Protein AF-A0A4Q7FF08-F1 (afdb_monomer)

Structure (mmCIF, N/CA/C/O backbone):
data_AF-A0A4Q7FF08-F1
#
_entry.id   AF-A0A4Q7FF08-F1
#
loop_
_atom_site.group_PDB
_atom_site.id
_atom_site.type_symbol
_atom_site.label_atom_id
_atom_site.label_alt_id
_atom_site.label_comp_id
_atom_site.label_asym_id
_atom_site.label_entity_id
_atom_site.label_seq_id
_atom_site.pdbx_PDB_ins_code
_atom_site.Cartn_x
_atom_site.Cartn_y
_atom_site.Cartn_z
_atom_site.occupancy
_atom_site.B_iso_or_equiv
_atom_site.auth_seq_id
_atom_site.auth_comp_id
_atom_site.auth_asym_id
_atom_site.auth_atom_id
_atom_site.pdbx_PDB_model_num
ATOM 1 N N . MET A 1 1 ? 23.946 10.613 5.759 1.00 37.00 1 MET A N 1
ATOM 2 C CA . MET A 1 1 ? 23.783 9.550 6.774 1.00 37.00 1 MET A CA 1
ATOM 3 C C . MET A 1 1 ? 22.297 9.417 7.063 1.00 37.00 1 MET A C 1
ATOM 5 O O . MET A 1 1 ? 21.723 10.368 7.575 1.00 37.00 1 MET A O 1
ATOM 9 N N . SER A 1 2 ? 21.658 8.318 6.650 1.00 49.22 2 SER A N 1
ATOM 10 C CA . SER A 1 2 ? 20.256 8.049 7.004 1.00 49.22 2 SER A CA 1
ATOM 11 C C . SER A 1 2 ? 20.219 7.526 8.441 1.00 49.22 2 SER A C 1
ATOM 13 O O . SER A 1 2 ? 20.839 6.504 8.721 1.00 49.22 2 SER A O 1
ATOM 15 N N . GLN A 1 3 ? 19.568 8.249 9.356 1.00 55.66 3 GLN A N 1
ATOM 16 C CA . GLN A 1 3 ? 19.388 7.837 10.759 1.00 55.66 3 GLN A CA 1
ATOM 17 C C . GLN A 1 3 ? 18.096 7.027 10.982 1.00 55.66 3 GLN A C 1
ATOM 19 O O . GLN A 1 3 ? 17.788 6.651 12.109 1.00 55.66 3 GLN A O 1
ATOM 24 N N . SER A 1 4 ? 17.327 6.746 9.930 1.00 64.25 4 SER A N 1
ATOM 25 C CA . SER A 1 4 ? 16.063 6.018 10.012 1.00 64.25 4 SER A CA 1
ATOM 26 C C . SER A 1 4 ? 16.243 4.572 9.554 1.00 64.25 4 SER A C 1
ATOM 28 O O . SER A 1 4 ? 16.562 4.300 8.397 1.00 64.25 4 SER A O 1
ATOM 30 N N . SER A 1 5 ? 16.022 3.627 10.470 1.00 70.75 5 SER A N 1
ATOM 31 C CA . SER A 1 5 ? 15.881 2.215 10.125 1.00 70.75 5 SER A CA 1
ATOM 32 C C . SER A 1 5 ? 14.504 1.958 9.512 1.00 70.75 5 SER A C 1
ATOM 34 O O . SER A 1 5 ? 13.476 2.454 9.989 1.00 70.75 5 SER A O 1
ATOM 36 N N . ILE A 1 6 ? 14.479 1.159 8.447 1.00 73.56 6 ILE A N 1
ATOM 37 C CA . ILE A 1 6 ? 13.235 0.616 7.908 1.00 73.56 6 ILE A CA 1
ATOM 38 C C . ILE A 1 6 ? 12.779 -0.479 8.873 1.00 73.56 6 ILE A C 1
ATOM 40 O O . ILE A 1 6 ? 13.465 -1.481 9.058 1.00 73.56 6 ILE A O 1
ATOM 44 N N . VAL A 1 7 ? 11.631 -0.264 9.510 1.00 83.75 7 VAL A N 1
ATOM 45 C CA . VAL A 1 7 ? 10.981 -1.242 10.387 1.00 83.75 7 VAL A CA 1
ATOM 46 C C . VAL A 1 7 ? 9.573 -1.420 9.842 1.00 83.75 7 VAL A C 1
ATOM 48 O O . VAL A 1 7 ? 8.709 -0.575 10.049 1.00 83.75 7 VAL A O 1
ATOM 51 N N . THR A 1 8 ? 9.387 -2.454 9.033 1.00 85.81 8 THR A N 1
ATOM 52 C CA . THR A 1 8 ? 8.141 -2.780 8.330 1.00 85.81 8 THR A CA 1
ATOM 53 C C . THR A 1 8 ? 8.245 -4.220 7.827 1.00 85.81 8 THR A C 1
ATOM 55 O O . THR A 1 8 ? 9.349 -4.761 7.731 1.00 85.81 8 THR A O 1
ATOM 58 N N . SER A 1 9 ? 7.120 -4.846 7.502 1.00 92.12 9 SER A N 1
ATOM 59 C CA . SER A 1 9 ? 7.100 -6.087 6.729 1.00 92.12 9 SER A CA 1
ATOM 60 C C . SER A 1 9 ? 6.838 -5.735 5.264 1.00 92.12 9 SER A C 1
ATOM 62 O O . SER A 1 9 ? 5.750 -5.247 4.968 1.00 92.12 9 SER A O 1
ATOM 64 N N . PRO A 1 10 ? 7.813 -5.908 4.350 1.00 96.00 10 PRO A N 1
ATOM 65 C CA . PRO A 1 10 ? 7.571 -5.678 2.933 1.00 96.00 10 PRO A CA 1
ATOM 66 C C . PRO A 1 10 ? 6.599 -6.726 2.381 1.00 96.00 10 PRO A C 1
ATOM 68 O O . PRO A 1 10 ? 6.568 -7.863 2.852 1.00 96.00 10 PRO A O 1
ATOM 71 N N . THR A 1 11 ? 5.869 -6.373 1.328 1.00 97.75 11 THR A N 1
ATOM 72 C CA . THR A 1 11 ? 5.057 -7.325 0.563 1.00 97.75 11 THR A CA 1
ATOM 73 C C . THR A 1 11 ? 5.568 -7.408 -0.869 1.00 97.75 11 THR A C 1
ATOM 75 O O . THR A 1 11 ? 5.857 -6.381 -1.488 1.00 97.75 11 THR A O 1
ATOM 78 N N . ALA A 1 12 ? 5.716 -8.630 -1.377 1.00 97.62 12 ALA A N 1
ATOM 79 C CA . ALA A 1 12 ? 6.097 -8.892 -2.756 1.00 97.62 12 ALA A CA 1
ATOM 80 C C . ALA A 1 12 ? 4.891 -9.423 -3.536 1.00 97.62 12 ALA A C 1
ATOM 82 O O . ALA A 1 12 ? 4.138 -10.251 -3.025 1.00 97.62 12 ALA A O 1
ATOM 83 N N . TYR A 1 13 ? 4.719 -8.954 -4.766 1.00 97.62 13 TYR A N 1
ATOM 84 C CA . TYR A 1 13 ? 3.639 -9.356 -5.667 1.00 97.62 13 TYR A CA 1
ATOM 85 C C . TYR A 1 13 ? 4.108 -9.271 -7.120 1.00 97.62 13 TYR A C 1
ATOM 87 O O . TYR A 1 13 ? 5.157 -8.695 -7.406 1.00 97.62 13 TYR A O 1
ATOM 95 N N . ARG A 1 14 ? 3.357 -9.872 -8.046 1.00 96.50 14 ARG A N 1
ATOM 96 C CA . ARG A 1 14 ? 3.686 -9.846 -9.476 1.00 96.50 14 ARG A CA 1
ATOM 97 C C . ARG A 1 14 ? 2.891 -8.779 -10.217 1.00 96.50 14 ARG A C 1
ATOM 99 O O . ARG A 1 14 ? 1.741 -8.512 -9.881 1.00 96.50 14 ARG A O 1
ATOM 106 N N . VAL A 1 15 ? 3.509 -8.213 -11.248 1.00 95.44 15 VAL A N 1
ATOM 107 C CA . VAL A 1 15 ? 2.851 -7.409 -12.284 1.00 95.44 15 VAL A CA 1
ATOM 108 C C . VAL A 1 15 ? 3.405 -7.894 -13.622 1.00 95.44 15 VAL A C 1
ATOM 110 O O . VAL A 1 15 ? 4.537 -7.571 -13.980 1.00 95.44 15 VAL A O 1
ATOM 113 N N . GLY A 1 16 ? 2.633 -8.715 -14.338 1.00 92.38 16 GLY A N 1
ATOM 114 C CA . GLY A 1 16 ? 3.167 -9.469 -15.476 1.00 92.38 16 GLY A CA 1
ATOM 115 C C . GLY A 1 16 ? 4.325 -10.375 -15.038 1.00 92.38 16 GLY A C 1
ATOM 116 O O . GLY A 1 16 ? 4.217 -11.069 -14.026 1.00 92.38 16 GLY A O 1
ATOM 117 N N . ASP A 1 17 ? 5.440 -10.324 -15.769 1.00 92.12 17 ASP A N 1
ATOM 118 C CA . ASP A 1 17 ? 6.647 -11.120 -15.487 1.00 92.12 17 ASP A CA 1
ATOM 119 C C . ASP A 1 17 ? 7.567 -10.502 -14.417 1.00 92.12 17 ASP A C 1
ATOM 121 O O . ASP A 1 17 ? 8.555 -11.112 -14.003 1.00 92.12 17 ASP A O 1
ATOM 125 N N . ASP A 1 18 ? 7.259 -9.288 -13.961 1.00 95.44 18 ASP A N 1
ATOM 126 C CA . ASP A 1 18 ? 8.085 -8.548 -13.016 1.00 95.44 18 ASP A CA 1
ATOM 127 C C . ASP A 1 18 ? 7.625 -8.763 -11.568 1.00 95.44 18 ASP A C 1
ATOM 129 O O . ASP A 1 18 ? 6.437 -8.938 -11.278 1.00 95.44 18 ASP A O 1
ATOM 133 N N . VAL A 1 19 ? 8.571 -8.678 -10.628 1.00 97.50 19 VAL A N 1
ATOM 134 C CA . VAL A 1 19 ? 8.283 -8.715 -9.188 1.00 97.50 19 VAL A CA 1
ATOM 135 C C . VAL A 1 19 ? 8.313 -7.304 -8.629 1.00 97.50 19 VAL A C 1
ATOM 137 O O . VAL A 1 19 ? 9.278 -6.565 -8.809 1.00 97.50 19 VAL A O 1
ATOM 140 N N . PHE A 1 20 ? 7.260 -6.932 -7.917 1.00 98.12 20 PHE A N 1
ATOM 141 C CA . PHE A 1 20 ? 7.139 -5.657 -7.234 1.00 98.12 20 PHE A CA 1
ATOM 142 C C . PHE A 1 20 ? 7.278 -5.885 -5.731 1.00 98.12 20 PHE A C 1
ATOM 144 O O . PHE A 1 20 ? 6.762 -6.865 -5.199 1.00 98.12 20 PHE A O 1
ATOM 151 N N . VAL A 1 21 ? 7.981 -4.988 -5.040 1.00 98.00 21 VAL A N 1
ATOM 152 C CA . VAL A 1 21 ? 8.200 -5.057 -3.589 1.00 98.00 21 VAL A CA 1
ATOM 153 C C . VAL A 1 21 ? 7.794 -3.733 -2.964 1.00 98.00 21 VAL A C 1
ATOM 155 O O . VAL A 1 21 ? 8.455 -2.720 -3.185 1.00 98.00 21 VAL A O 1
ATOM 158 N N . ALA A 1 22 ? 6.718 -3.745 -2.179 1.00 97.62 22 ALA A N 1
ATOM 159 C CA . ALA A 1 22 ? 6.215 -2.578 -1.468 1.00 97.62 22 ALA A CA 1
ATOM 160 C C . ALA A 1 22 ? 6.656 -2.579 -0.003 1.00 97.62 22 ALA A C 1
ATOM 162 O O . ALA A 1 22 ? 6.574 -3.600 0.680 1.00 97.62 22 ALA A O 1
ATOM 163 N N . PHE A 1 23 ? 7.096 -1.423 0.492 1.00 95.94 23 PHE A N 1
ATOM 164 C CA . PHE A 1 23 ? 7.493 -1.229 1.885 1.00 95.94 23 PHE A CA 1
ATOM 165 C C . PHE A 1 23 ? 7.333 0.225 2.330 1.00 95.94 23 PHE A C 1
ATOM 167 O O . PHE A 1 23 ? 7.451 1.168 1.547 1.00 95.94 23 PHE A O 1
ATOM 174 N N . GLN A 1 24 ? 7.086 0.405 3.625 1.00 94.69 24 GLN A N 1
ATOM 175 C CA . GLN A 1 24 ? 6.995 1.721 4.246 1.00 94.69 24 GLN A CA 1
ATOM 176 C C . GLN A 1 24 ? 8.397 2.312 4.436 1.00 94.69 24 GLN A C 1
ATOM 178 O O . GLN A 1 24 ? 9.117 1.940 5.363 1.00 94.69 24 GLN A O 1
ATOM 183 N N . ALA A 1 25 ? 8.784 3.227 3.554 1.00 91.38 25 ALA A N 1
ATOM 184 C CA . ALA A 1 25 ? 9.978 4.058 3.665 1.00 91.38 25 ALA A CA 1
ATOM 185 C C . ALA A 1 25 ? 9.900 5.200 2.652 1.00 91.38 25 ALA A C 1
ATOM 187 O O . ALA A 1 25 ? 9.239 5.048 1.624 1.00 91.38 25 ALA A O 1
ATOM 188 N N . SER A 1 26 ? 10.624 6.291 2.915 1.00 88.25 26 SER A N 1
ATOM 189 C CA . SER A 1 26 ? 10.779 7.387 1.961 1.00 88.25 26 SER A CA 1
ATOM 190 C C . SER A 1 26 ? 11.561 6.928 0.723 1.00 88.25 26 SER A C 1
ATOM 192 O O . SER A 1 26 ? 12.725 6.533 0.830 1.00 88.25 26 SER A O 1
ATOM 194 N N . GLY A 1 27 ? 10.916 6.964 -0.441 1.00 82.94 27 GLY A N 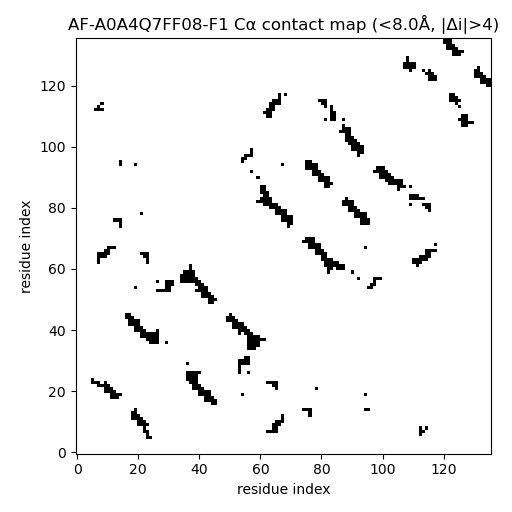1
ATOM 195 C CA . GLY A 1 27 ? 11.490 6.510 -1.710 1.00 82.94 27 GLY A CA 1
ATOM 196 C C . GLY A 1 27 ? 12.397 7.536 -2.382 1.00 82.94 27 GLY A C 1
ATOM 197 O O . GLY A 1 27 ? 12.256 8.742 -2.190 1.00 82.94 27 GLY A O 1
ATOM 198 N N . ALA A 1 28 ? 13.310 7.048 -3.223 1.00 82.62 28 ALA A N 1
ATOM 199 C CA . ALA A 1 28 ? 14.106 7.863 -4.139 1.00 82.62 28 ALA A CA 1
ATOM 200 C C . ALA A 1 28 ? 13.678 7.597 -5.589 1.00 82.62 28 ALA A C 1
ATOM 202 O O . ALA A 1 28 ? 13.191 6.511 -5.904 1.00 82.62 28 ALA A O 1
ATOM 203 N N . ASN A 1 29 ? 13.892 8.568 -6.481 1.00 87.88 29 ASN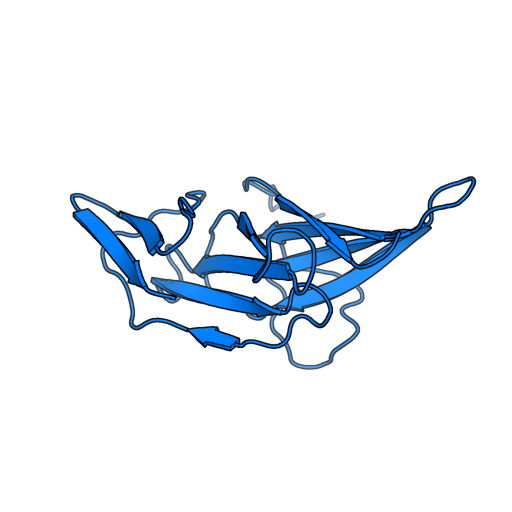 A N 1
ATOM 204 C CA . ASN A 1 29 ? 13.585 8.454 -7.916 1.00 87.88 29 ASN A CA 1
ATOM 205 C C . ASN A 1 29 ? 12.117 8.089 -8.209 1.00 87.88 29 ASN A C 1
ATOM 207 O O . ASN A 1 29 ? 11.834 7.334 -9.135 1.00 87.88 29 ASN A O 1
ATOM 211 N N . CYS A 1 30 ? 11.185 8.602 -7.402 1.00 88.31 30 CYS A N 1
ATOM 212 C CA . CYS A 1 30 ? 9.752 8.396 -7.590 1.00 88.31 30 CYS A CA 1
ATOM 213 C C . CYS A 1 30 ? 9.312 8.971 -8.953 1.00 88.31 30 CYS A C 1
ATOM 215 O O . CYS A 1 30 ? 9.427 10.183 -9.144 1.00 88.31 30 CYS A O 1
ATOM 217 N N . PRO A 1 31 ? 8.788 8.154 -9.889 1.00 85.44 31 PRO A N 1
ATOM 218 C CA . PRO A 1 31 ? 8.478 8.614 -11.248 1.00 85.44 31 PRO A CA 1
ATOM 219 C C . PRO A 1 31 ? 7.375 9.676 -11.324 1.00 85.44 31 PRO A C 1
ATOM 221 O O . PRO A 1 31 ? 7.292 10.422 -12.296 1.00 85.44 31 PRO A O 1
ATOM 224 N N . GLN A 1 32 ? 6.508 9.739 -10.311 1.00 77.50 32 GLN A N 1
ATOM 225 C CA . GLN A 1 32 ? 5.364 10.644 -10.266 1.00 77.50 32 GLN A CA 1
ATOM 226 C C . GLN A 1 32 ? 5.659 11.826 -9.327 1.00 77.50 32 GLN A C 1
ATOM 228 O O . GLN A 1 32 ? 5.761 11.622 -8.113 1.00 77.50 32 GLN A O 1
ATOM 233 N N . PRO A 1 33 ? 5.777 13.061 -9.848 1.00 66.06 33 PRO A N 1
ATOM 234 C CA . PRO A 1 33 ? 5.972 14.240 -9.012 1.00 66.06 33 PRO A CA 1
ATOM 235 C C . PRO A 1 33 ? 4.731 14.513 -8.146 1.00 66.06 33 PRO A C 1
ATOM 237 O O . PRO A 1 33 ? 3.596 14.357 -8.592 1.00 66.06 33 PRO A O 1
ATOM 240 N N . GLY A 1 34 ? 4.942 14.928 -6.894 1.00 63.62 34 GLY A N 1
ATOM 241 C CA . GLY A 1 34 ? 3.873 15.377 -5.990 1.00 63.62 34 GLY A CA 1
ATOM 242 C C . GLY A 1 34 ? 3.098 14.281 -5.245 1.00 63.62 34 GLY A C 1
ATOM 243 O O . GLY A 1 34 ? 2.256 14.610 -4.411 1.00 63.62 34 GLY A O 1
ATOM 244 N N . ARG A 1 35 ? 3.381 12.992 -5.477 1.00 64.00 35 ARG A N 1
ATOM 245 C CA . ARG A 1 35 ? 2.909 11.914 -4.592 1.00 64.00 35 ARG A CA 1
ATOM 246 C C . ARG A 1 35 ? 3.871 11.798 -3.412 1.00 64.00 35 ARG A C 1
ATOM 248 O O . ARG A 1 35 ? 5.081 11.819 -3.611 1.00 64.00 35 ARG A O 1
ATOM 255 N N . GLY A 1 36 ? 3.333 11.732 -2.191 1.00 64.88 36 GLY A N 1
ATOM 256 C CA . GLY A 1 36 ? 4.134 11.552 -0.977 1.00 64.88 36 GLY A CA 1
ATOM 257 C C . GLY A 1 36 ? 5.028 10.311 -1.062 1.00 64.88 36 GLY A C 1
ATOM 258 O O . GLY A 1 36 ? 4.841 9.453 -1.923 1.00 64.88 36 GLY A O 1
ATOM 259 N N . HIS A 1 37 ? 6.039 10.246 -0.200 1.00 75.25 37 HIS A N 1
ATOM 260 C CA . HIS A 1 37 ? 7.166 9.340 -0.425 1.00 75.25 37 HIS A CA 1
ATOM 261 C C . HIS A 1 37 ? 7.234 8.165 0.544 1.00 75.25 37 HIS A C 1
ATOM 263 O O . HIS A 1 37 ? 8.078 7.310 0.335 1.00 75.25 37 HIS A O 1
ATOM 269 N N . ASP A 1 38 ? 6.374 8.087 1.562 1.00 90.25 38 ASP A N 1
ATOM 270 C CA . ASP A 1 38 ? 6.570 7.166 2.694 1.00 90.25 38 ASP A CA 1
ATOM 271 C C . ASP A 1 38 ? 6.032 5.740 2.484 1.00 90.25 38 ASP A C 1
ATOM 273 O O . ASP A 1 38 ? 6.136 4.902 3.386 1.00 90.25 38 ASP A O 1
ATOM 277 N N . LEU A 1 39 ? 5.522 5.450 1.283 1.00 94.75 39 LEU A N 1
ATOM 278 C CA . LEU A 1 39 ? 5.357 4.109 0.724 1.00 94.75 39 LEU A CA 1
ATOM 279 C C . LEU A 1 39 ? 6.186 4.022 -0.561 1.00 94.75 39 LEU A C 1
ATOM 281 O O . LEU A 1 39 ? 5.920 4.746 -1.519 1.00 94.75 39 LEU A O 1
ATOM 285 N N . THR A 1 40 ? 7.161 3.120 -0.595 1.00 95.31 40 THR A N 1
ATOM 286 C CA . THR A 1 40 ? 8.012 2.884 -1.765 1.00 95.31 40 THR A CA 1
ATOM 287 C C . THR A 1 40 ? 7.695 1.535 -2.370 1.00 95.31 40 THR A C 1
ATOM 289 O O . THR A 1 40 ? 7.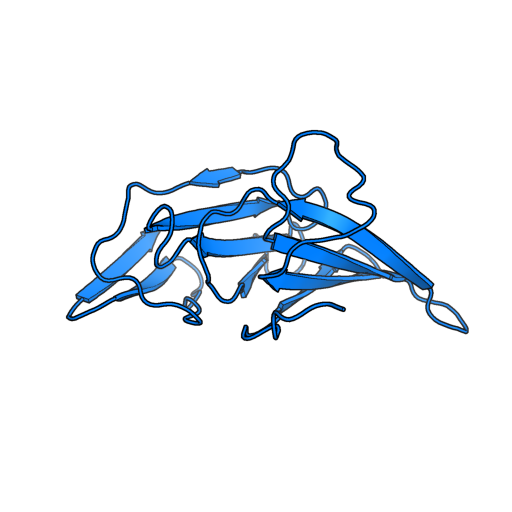561 0.549 -1.643 1.00 95.31 40 THR A O 1
ATOM 292 N N . VAL A 1 41 ? 7.635 1.484 -3.701 1.00 97.06 41 VAL A N 1
ATOM 293 C CA . VAL A 1 41 ? 7.545 0.229 -4.439 1.00 97.06 41 VAL A CA 1
ATOM 294 C C . VAL A 1 41 ? 8.674 0.124 -5.441 1.00 97.06 41 VAL A C 1
ATOM 296 O O . VAL A 1 41 ? 8.846 0.976 -6.313 1.00 97.06 41 VAL A O 1
ATOM 299 N N . LEU A 1 42 ? 9.448 -0.946 -5.310 1.00 96.81 42 LEU A N 1
ATOM 300 C CA . LEU A 1 42 ? 10.496 -1.303 -6.254 1.00 96.81 42 LEU A CA 1
ATOM 301 C C . LEU A 1 42 ? 9.953 -2.300 -7.266 1.00 96.81 42 LEU A C 1
ATOM 303 O O . LEU A 1 42 ? 9.220 -3.213 -6.898 1.00 96.81 42 LEU A O 1
ATOM 307 N N . LYS A 1 43 ? 10.367 -2.148 -8.519 1.00 97.44 43 LYS A N 1
ATOM 308 C CA . LYS A 1 43 ? 10.232 -3.146 -9.574 1.00 97.44 43 LYS A CA 1
ATOM 309 C C . LYS A 1 43 ? 11.559 -3.882 -9.711 1.00 97.44 43 LYS A C 1
ATOM 311 O O . LYS A 1 43 ? 12.605 -3.248 -9.842 1.00 97.44 43 LYS A O 1
ATOM 316 N N . ILE A 1 44 ? 11.491 -5.205 -9.725 1.00 97.94 44 ILE A N 1
ATOM 317 C CA . ILE A 1 44 ? 12.586 -6.121 -10.023 1.00 97.94 44 ILE A CA 1
ATOM 318 C C . ILE A 1 44 ? 12.220 -6.821 -11.330 1.00 97.94 44 ILE A C 1
ATOM 320 O O . ILE A 1 44 ? 11.326 -7.668 -11.358 1.00 97.94 44 ILE A O 1
ATOM 324 N N . ALA A 1 45 ? 12.890 -6.426 -12.410 1.00 96.75 45 ALA A N 1
ATOM 325 C CA . ALA A 1 45 ? 12.679 -6.999 -13.729 1.00 96.75 45 ALA A CA 1
ATOM 326 C C . ALA A 1 45 ? 13.578 -8.213 -13.959 1.00 96.75 45 ALA A C 1
ATOM 328 O O . ALA A 1 45 ? 14.752 -8.216 -13.564 1.00 96.75 45 ALA A O 1
ATOM 329 N N . ALA A 1 46 ? 13.032 -9.229 -14.627 1.00 90.94 46 ALA A N 1
ATOM 330 C CA . ALA A 1 46 ? 13.784 -10.415 -15.013 1.00 90.94 46 ALA A CA 1
ATOM 331 C C . ALA A 1 46 ? 14.952 -10.046 -15.949 1.00 90.94 46 ALA A C 1
ATOM 333 O O . ALA A 1 46 ? 14.831 -9.201 -16.835 1.00 90.94 46 ALA A O 1
ATOM 334 N N . GLY A 1 47 ? 16.105 -10.682 -15.745 1.00 91.38 47 GLY A N 1
ATOM 335 C CA . GLY A 1 47 ? 17.324 -10.411 -16.501 1.00 91.38 47 GLY A CA 1
ATOM 336 C C . GLY A 1 47 ? 18.542 -11.066 -15.858 1.00 91.38 47 GLY A C 1
ATOM 337 O O . GLY A 1 47 ? 18.460 -11.619 -14.761 1.00 91.38 47 GLY A O 1
ATOM 338 N N . SER A 1 48 ? 19.686 -10.997 -16.538 1.00 90.75 48 SER A N 1
ATOM 339 C CA . SER A 1 48 ? 20.972 -11.465 -16.012 1.00 90.75 48 SER A CA 1
ATOM 340 C C . SER A 1 48 ? 22.019 -10.348 -16.135 1.00 90.75 48 SER A C 1
ATOM 342 O O . SER A 1 48 ? 22.657 -10.250 -17.186 1.00 90.75 48 SER A O 1
ATOM 344 N N . PRO A 1 49 ? 22.212 -9.505 -15.095 1.00 91.62 49 PRO A N 1
ATOM 345 C CA . PRO A 1 49 ? 21.553 -9.545 -13.779 1.00 91.62 49 PRO A CA 1
ATOM 346 C C . PRO A 1 49 ? 20.121 -8.962 -13.790 1.00 91.62 49 PRO A C 1
ATOM 348 O O . PRO A 1 49 ? 19.777 -8.223 -14.715 1.00 91.62 49 PRO A O 1
ATOM 351 N N . PRO A 1 50 ? 19.288 -9.246 -12.765 1.00 94.12 50 PRO A N 1
ATOM 352 C CA . PRO A 1 50 ? 18.002 -8.574 -12.581 1.00 94.12 50 PRO A CA 1
ATOM 353 C C . PRO A 1 50 ? 18.171 -7.056 -12.468 1.00 94.12 50 PRO A C 1
ATOM 355 O O . PRO A 1 50 ? 19.070 -6.573 -11.775 1.00 94.12 50 PRO A O 1
ATOM 358 N N . ALA A 1 51 ? 17.292 -6.302 -13.125 1.00 96.38 51 ALA A N 1
ATOM 359 C CA . ALA A 1 51 ? 17.292 -4.843 -13.055 1.00 96.38 51 ALA A CA 1
ATOM 360 C C . ALA A 1 51 ? 16.326 -4.361 -11.967 1.00 96.38 51 ALA A C 1
ATOM 362 O O . ALA A 1 51 ? 15.210 -4.866 -11.858 1.00 96.38 51 ALA A O 1
ATOM 363 N N . MET A 1 52 ? 16.735 -3.361 -11.183 1.00 95.31 52 MET A N 1
ATOM 364 C CA . MET A 1 52 ? 15.891 -2.748 -10.156 1.00 95.31 52 MET A CA 1
ATOM 365 C C . MET A 1 52 ? 15.644 -1.275 -10.454 1.00 95.31 52 MET A C 1
ATOM 367 O O . MET A 1 52 ? 16.571 -0.539 -10.792 1.00 95.31 52 MET A O 1
ATOM 371 N N . ALA A 1 53 ? 14.404 -0.837 -10.269 1.00 95.44 53 ALA A N 1
ATOM 372 C CA . ALA A 1 53 ? 14.017 0.565 -10.349 1.00 95.44 53 ALA A CA 1
ATOM 373 C C . ALA A 1 53 ? 12.893 0.869 -9.352 1.00 95.44 53 ALA A C 1
ATOM 375 O O . ALA A 1 53 ? 12.153 -0.026 -8.947 1.00 95.44 53 ALA A O 1
ATOM 376 N N . THR A 1 54 ? 12.728 2.137 -8.978 1.00 95.38 54 THR A N 1
ATOM 377 C CA . THR A 1 54 ? 11.524 2.580 -8.265 1.00 95.38 54 THR A CA 1
ATOM 378 C C . THR A 1 54 ? 10.352 2.553 -9.240 1.00 95.38 54 THR A C 1
ATOM 380 O O . THR A 1 54 ? 10.351 3.288 -10.225 1.00 95.38 54 THR A O 1
ATOM 383 N N . ALA A 1 55 ? 9.364 1.699 -8.978 1.00 95.62 55 ALA A N 1
ATOM 384 C CA . ALA A 1 55 ? 8.164 1.592 -9.799 1.00 95.62 55 ALA A CA 1
ATOM 385 C C . ALA A 1 55 ? 7.247 2.795 -9.569 1.00 95.62 55 ALA A C 1
ATOM 387 O O . ALA A 1 55 ? 6.828 3.467 -10.508 1.00 95.62 55 ALA A O 1
ATOM 388 N N . TRP A 1 56 ? 6.963 3.075 -8.298 1.00 95.62 56 TRP A N 1
ATOM 389 C CA . TRP A 1 56 ? 6.142 4.195 -7.864 1.00 95.62 56 TRP A CA 1
ATOM 390 C C . TRP A 1 56 ? 6.349 4.470 -6.372 1.00 95.62 56 TRP A C 1
ATOM 392 O O . TRP A 1 56 ? 6.913 3.658 -5.633 1.00 95.62 56 TRP A O 1
ATOM 402 N N . CYS A 1 57 ? 5.885 5.641 -5.940 1.00 94.62 57 CYS A N 1
ATOM 403 C CA . CYS A 1 57 ? 5.826 6.030 -4.535 1.00 94.62 57 CYS A CA 1
ATOM 404 C C . CYS A 1 57 ? 4.408 6.491 -4.196 1.00 94.62 57 CYS A C 1
ATOM 406 O O . CYS A 1 57 ? 3.763 7.173 -4.996 1.00 94.62 57 CYS A O 1
ATOM 408 N N . GLY A 1 58 ? 3.926 6.084 -3.026 1.00 92.06 58 GLY A N 1
ATOM 409 C CA . GLY A 1 58 ? 2.592 6.384 -2.526 1.00 92.06 58 GLY A CA 1
ATOM 410 C C . GLY A 1 58 ? 2.628 7.398 -1.388 1.00 92.06 58 GLY A C 1
ATOM 411 O O . GLY A 1 58 ? 3.461 7.319 -0.480 1.00 92.06 58 GLY A O 1
ATOM 412 N N . ALA A 1 59 ? 1.674 8.328 -1.408 1.00 90.00 59 ALA A N 1
ATOM 413 C CA . ALA A 1 59 ? 1.463 9.242 -0.298 1.00 90.00 59 ALA A CA 1
ATOM 414 C C . ALA A 1 59 ? 0.899 8.474 0.900 1.00 90.00 59 ALA A C 1
ATOM 416 O O . ALA A 1 59 ? -0.257 8.065 0.889 1.00 90.00 59 ALA A O 1
ATOM 417 N N . LEU A 1 60 ? 1.715 8.307 1.935 1.00 92.50 60 LEU A N 1
ATOM 418 C CA . LEU A 1 60 ? 1.319 7.690 3.193 1.00 92.50 60 LEU A CA 1
ATOM 419 C C . LEU A 1 60 ? 1.709 8.618 4.340 1.00 92.50 60 LEU A C 1
ATOM 421 O O . LEU A 1 60 ? 2.793 9.194 4.322 1.00 92.50 60 LEU A O 1
ATOM 425 N N . ARG A 1 61 ? 0.846 8.762 5.348 1.00 93.19 61 ARG A N 1
ATOM 426 C CA . ARG A 1 61 ? 1.191 9.462 6.591 1.00 93.19 61 ARG A CA 1
ATOM 427 C C . ARG A 1 61 ? 1.075 8.485 7.744 1.00 93.19 61 ARG A C 1
ATOM 429 O O . ARG A 1 61 ? -0.027 8.108 8.121 1.00 93.19 61 ARG A O 1
ATOM 436 N N . GLY A 1 62 ? 2.208 8.106 8.321 1.00 93.50 62 GLY A N 1
ATOM 437 C CA . GLY A 1 62 ? 2.280 7.127 9.404 1.00 93.50 62 GLY A CA 1
ATOM 438 C C . GLY A 1 62 ? 3.113 5.913 9.013 1.00 93.50 62 GLY A C 1
ATOM 439 O O . GLY A 1 62 ? 3.869 5.946 8.043 1.00 93.50 62 GLY A O 1
ATOM 440 N N . ARG A 1 63 ? 3.022 4.851 9.813 1.00 94.19 63 ARG A N 1
ATOM 441 C CA . ARG A 1 63 ? 3.924 3.700 9.730 1.00 94.19 63 ARG A CA 1
ATOM 442 C C . ARG A 1 63 ? 3.165 2.385 9.825 1.00 94.19 63 ARG A C 1
ATOM 444 O O . ARG A 1 63 ? 2.914 1.891 10.918 1.00 94.19 63 ARG A O 1
ATOM 451 N N . GLY A 1 64 ? 2.842 1.790 8.688 1.00 95.50 64 GLY A N 1
ATOM 452 C CA . GLY A 1 64 ? 2.273 0.445 8.607 1.00 95.50 64 GLY A CA 1
ATOM 453 C C . GLY A 1 64 ? 3.227 -0.557 7.967 1.00 95.50 64 GLY A C 1
ATOM 454 O O . GLY A 1 64 ? 4.343 -0.227 7.561 1.00 95.50 64 GLY A O 1
ATOM 455 N N . SER A 1 65 ? 2.748 -1.785 7.852 1.00 96.94 65 SER A N 1
ATOM 456 C CA . SER A 1 65 ? 3.319 -2.815 6.994 1.00 96.94 65 SER A CA 1
ATOM 457 C C . SER A 1 65 ? 2.318 -3.135 5.886 1.00 96.94 65 SER A C 1
ATOM 459 O O . SER A 1 65 ? 1.144 -3.348 6.199 1.00 96.94 65 SER A O 1
ATOM 461 N N . PRO A 1 66 ? 2.726 -3.102 4.607 1.00 97.56 66 PRO A N 1
ATOM 462 C CA . PRO A 1 66 ? 1.810 -3.373 3.512 1.00 97.56 66 PRO A CA 1
ATOM 463 C C . PRO A 1 66 ? 1.457 -4.861 3.377 1.00 97.56 66 PRO A C 1
ATOM 465 O O . PRO A 1 66 ? 2.228 -5.742 3.754 1.00 97.56 66 PRO A O 1
ATOM 468 N N . VAL A 1 67 ? 0.315 -5.131 2.749 1.00 97.69 67 VAL A N 1
ATOM 469 C CA . VAL A 1 67 ? -0.048 -6.432 2.169 1.00 97.69 67 VAL A CA 1
ATOM 470 C C . VAL A 1 67 ? -0.530 -6.215 0.738 1.00 97.69 67 VAL A C 1
ATOM 472 O O . VAL A 1 67 ? -1.094 -5.165 0.428 1.00 97.69 67 VAL A O 1
ATOM 475 N N . ALA A 1 68 ? -0.296 -7.188 -0.137 1.00 97.25 68 ALA A N 1
ATOM 476 C CA . ALA A 1 68 ? -0.828 -7.184 -1.490 1.00 97.25 68 ALA A CA 1
ATOM 477 C C . ALA A 1 68 ? -1.960 -8.209 -1.630 1.00 97.25 68 ALA A C 1
ATOM 479 O O . ALA A 1 68 ? -1.846 -9.336 -1.149 1.00 97.25 68 ALA A O 1
ATOM 480 N N . THR A 1 69 ? -3.034 -7.819 -2.309 1.00 96.19 69 THR A N 1
ATOM 481 C CA . THR A 1 69 ? -4.094 -8.719 -2.785 1.00 96.19 69 THR A CA 1
ATOM 482 C C . THR A 1 69 ? -4.208 -8.605 -4.300 1.00 96.19 69 THR A C 1
ATOM 484 O O . THR A 1 69 ? -3.629 -7.705 -4.901 1.00 96.19 69 THR A O 1
ATOM 487 N N . THR A 1 70 ? -4.982 -9.483 -4.920 1.00 94.44 70 THR A N 1
ATOM 488 C CA . THR A 1 70 ? -5.375 -9.421 -6.335 1.00 94.44 70 THR A CA 1
ATOM 489 C C . THR A 1 70 ? -6.894 -9.510 -6.409 1.00 94.44 70 THR A C 1
ATOM 491 O O . THR A 1 70 ? -7.524 -10.060 -5.504 1.00 94.44 70 THR A O 1
ATOM 494 N N . THR A 1 71 ? -7.512 -8.945 -7.446 1.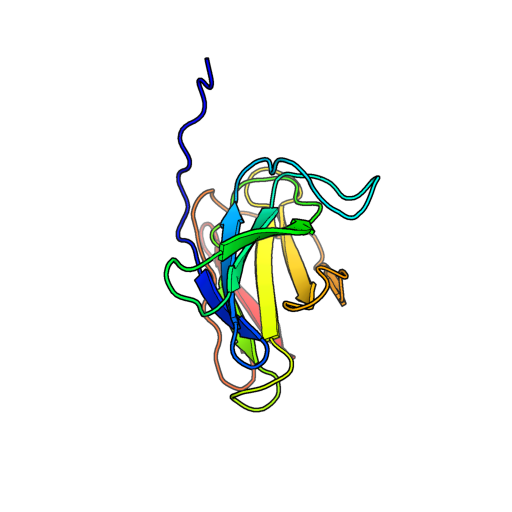00 90.00 71 THR A N 1
ATOM 495 C CA . THR A 1 71 ? -8.984 -8.972 -7.567 1.00 90.00 71 THR A CA 1
ATOM 496 C C . THR A 1 71 ? -9.520 -10.338 -7.994 1.00 90.00 71 THR A C 1
ATOM 498 O O . THR A 1 71 ? -10.698 -10.621 -7.814 1.00 90.00 71 THR A O 1
ATOM 501 N N . ASP A 1 72 ? -8.673 -11.170 -8.596 1.00 86.00 72 ASP A N 1
ATOM 502 C CA . ASP A 1 72 ? -9.028 -12.453 -9.215 1.00 86.00 72 ASP A CA 1
ATOM 503 C C . ASP A 1 72 ? -8.088 -13.605 -8.805 1.00 86.00 72 ASP A C 1
ATOM 505 O O . ASP A 1 72 ? -8.162 -14.699 -9.361 1.00 86.00 72 ASP A O 1
ATOM 509 N N . GLY A 1 73 ? -7.198 -13.375 -7.836 1.00 84.31 73 GLY A N 1
ATOM 510 C CA . GLY A 1 73 ? -6.195 -14.350 -7.409 1.00 84.31 73 GLY A CA 1
ATOM 511 C C . GLY A 1 73 ? -4.859 -14.281 -8.159 1.00 84.31 73 GLY A C 1
ATOM 512 O O . GLY A 1 73 ? -3.910 -14.908 -7.696 1.00 84.31 73 GLY A O 1
ATOM 513 N N . ASP A 1 74 ? -4.725 -13.482 -9.227 1.00 86.94 74 ASP A N 1
ATOM 514 C CA . ASP A 1 74 ? -3.479 -13.405 -10.015 1.00 86.94 74 ASP A CA 1
ATOM 515 C C . ASP A 1 74 ? -3.160 -12.002 -10.570 1.00 86.94 74 ASP A C 1
ATOM 517 O O . ASP A 1 74 ? -2.035 -11.521 -10.435 1.00 86.94 74 ASP A O 1
ATOM 521 N N . SER A 1 75 ? -4.145 -11.311 -11.142 1.00 89.69 75 SER A N 1
ATOM 522 C CA . SER A 1 75 ? -4.016 -10.010 -11.795 1.00 89.69 75 SER A CA 1
ATOM 523 C C . SER A 1 75 ? -4.586 -8.850 -10.960 1.00 89.69 75 SER A C 1
ATOM 525 O O . SER A 1 75 ? -5.160 -9.027 -9.883 1.00 89.69 75 SER A O 1
ATOM 527 N N . ASN A 1 76 ? -4.384 -7.620 -11.448 1.00 93.38 76 ASN A N 1
ATOM 528 C CA . ASN A 1 76 ? -4.821 -6.373 -10.805 1.00 93.38 76 ASN A CA 1
ATOM 529 C C . ASN A 1 76 ? -4.419 -6.291 -9.318 1.00 93.38 76 ASN A C 1
ATOM 531 O O . ASN A 1 76 ? -5.287 -6.255 -8.438 1.00 93.38 76 ASN A O 1
ATOM 535 N N . PRO A 1 77 ? -3.109 -6.291 -9.010 1.00 97.38 77 PRO A N 1
ATOM 536 C CA . PRO A 1 77 ? -2.664 -6.245 -7.630 1.00 97.38 77 PRO A CA 1
ATOM 537 C C . PRO A 1 77 ? -3.095 -4.940 -6.957 1.00 97.38 77 PRO A C 1
ATOM 539 O O . PRO A 1 77 ? -3.067 -3.869 -7.565 1.00 97.38 77 PRO A O 1
ATOM 542 N N . ILE A 1 78 ? -3.445 -5.027 -5.678 1.00 97.69 78 ILE A N 1
ATOM 543 C CA . ILE A 1 78 ? -3.778 -3.900 -4.810 1.00 97.69 78 ILE A CA 1
ATOM 544 C C . ILE A 1 78 ? -2.841 -3.944 -3.610 1.00 97.69 78 ILE A C 1
ATOM 546 O O . ILE A 1 78 ? -2.748 -4.964 -2.931 1.00 97.69 78 ILE A O 1
ATOM 550 N N . VAL A 1 79 ? -2.162 -2.833 -3.335 1.00 98.00 79 VAL A N 1
ATOM 551 C CA . VAL A 1 79 ? -1.335 -2.666 -2.137 1.00 98.00 79 VAL A CA 1
ATOM 552 C C . VAL A 1 79 ? -2.156 -1.967 -1.066 1.00 98.00 79 VAL A C 1
ATOM 554 O O . VAL A 1 79 ? -2.568 -0.822 -1.248 1.00 98.00 79 VAL A O 1
ATOM 557 N N . TRP A 1 80 ? -2.339 -2.639 0.065 1.00 98.00 80 TRP A N 1
ATOM 558 C CA . TRP A 1 80 ? -3.036 -2.129 1.239 1.00 98.00 80 TRP A CA 1
ATOM 559 C C . TRP A 1 80 ? -2.046 -1.797 2.343 1.00 98.00 80 TRP A C 1
ATOM 561 O O . TRP A 1 80 ? -1.131 -2.576 2.609 1.00 98.00 80 TRP A O 1
ATOM 571 N N . ILE A 1 81 ? -2.236 -0.670 3.024 1.00 97.94 81 ILE A N 1
ATOM 572 C CA . ILE A 1 81 ? -1.395 -0.274 4.157 1.00 97.94 81 ILE A CA 1
ATOM 573 C C . ILE A 1 81 ? -2.129 0.697 5.080 1.00 97.94 81 ILE A C 1
ATOM 575 O O . ILE A 1 81 ? -2.931 1.514 4.636 1.00 97.94 81 ILE A O 1
ATOM 579 N N . VAL A 1 82 ? -1.828 0.645 6.376 1.00 97.75 82 VAL A N 1
ATOM 580 C CA . VAL A 1 82 ? -2.339 1.616 7.348 1.00 97.75 82 VAL A CA 1
ATOM 581 C C . VAL A 1 82 ? -1.347 2.748 7.614 1.00 97.75 82 VAL A C 1
ATOM 583 O O . VAL A 1 82 ? -0.161 2.513 7.844 1.00 97.75 82 VAL A O 1
ATOM 586 N N . GLY A 1 83 ? -1.841 3.982 7.675 1.00 96.75 83 GLY A N 1
ATOM 587 C CA . GLY A 1 83 ? -1.101 5.162 8.130 1.00 96.75 83 GLY A CA 1
ATOM 588 C C . GLY A 1 83 ? -1.040 5.272 9.658 1.00 96.75 83 GLY A C 1
ATOM 589 O O . GLY A 1 83 ? -1.344 6.318 10.231 1.00 96.75 83 GLY A O 1
ATOM 590 N N . ALA A 1 84 ? -0.704 4.179 10.350 1.00 97.19 84 ALA A N 1
ATOM 591 C CA . ALA A 1 84 ? -0.734 4.118 11.814 1.00 97.19 84 ALA A CA 1
ATOM 592 C C . ALA A 1 84 ? 0.193 5.163 12.460 1.00 97.19 84 ALA A C 1
ATOM 594 O O . ALA A 1 84 ? 1.321 5.356 12.005 1.00 97.19 84 ALA A O 1
ATOM 595 N N . GLU A 1 85 ? -0.276 5.826 13.520 1.00 96.00 85 GLU A N 1
ATOM 596 C CA . GLU A 1 85 ? 0.422 6.936 14.195 1.00 96.00 85 GLU A CA 1
ATOM 597 C C . GLU A 1 85 ? 0.679 8.162 13.284 1.00 96.00 85 GLU A C 1
ATOM 599 O O . GLU A 1 85 ? 1.471 9.037 13.627 1.00 96.00 85 GLU A O 1
ATOM 604 N N . GLY A 1 86 ? 0.000 8.244 12.133 1.00 95.75 86 GLY A N 1
ATOM 605 C CA . GLY A 1 86 ? -0.009 9.397 11.234 1.00 95.75 86 GLY A CA 1
ATOM 606 C C . GLY A 1 86 ? -1.434 9.869 10.962 1.00 95.75 86 GLY A C 1
ATOM 607 O O . GLY A 1 86 ? -2.038 10.519 11.812 1.00 95.75 86 GLY A O 1
ATOM 608 N N . ASP A 1 87 ? -1.985 9.550 9.788 1.00 96.81 87 ASP A N 1
ATOM 609 C CA . ASP A 1 87 ? -3.395 9.844 9.483 1.00 96.81 87 ASP A CA 1
ATOM 610 C C . ASP A 1 87 ? -4.376 8.812 10.058 1.00 96.81 87 ASP A C 1
ATOM 612 O O . ASP A 1 87 ? -5.578 9.072 10.132 1.00 96.81 87 ASP A O 1
ATOM 616 N N . ASN A 1 88 ? -3.852 7.672 10.511 1.00 97.81 88 ASN A N 1
ATOM 617 C CA . ASN A 1 88 ? -4.588 6.540 11.050 1.00 97.81 88 ASN A CA 1
ATOM 618 C C . ASN A 1 88 ? -5.668 5.990 10.104 1.00 97.81 88 ASN A C 1
ATOM 620 O O . ASN A 1 88 ? -6.685 5.484 10.564 1.00 97.81 88 ASN A O 1
ATOM 624 N N . ARG A 1 89 ? -5.470 6.063 8.788 1.00 98.00 89 ARG A N 1
ATOM 625 C CA . ARG A 1 89 ? -6.409 5.519 7.795 1.00 98.00 89 ARG A CA 1
ATOM 626 C C . ARG A 1 89 ? -5.861 4.236 7.169 1.00 98.00 89 ARG A C 1
ATOM 628 O O . ARG A 1 89 ? -4.650 4.015 7.145 1.00 98.00 89 ARG A O 1
ATOM 635 N N . LEU A 1 90 ? -6.751 3.382 6.670 1.00 98.00 90 LEU A N 1
ATOM 636 C CA . LEU A 1 90 ? -6.414 2.315 5.730 1.00 98.00 90 LEU A CA 1
ATOM 637 C C . LEU A 1 90 ? -6.372 2.915 4.323 1.00 98.00 90 LEU A C 1
ATOM 639 O O . LEU A 1 90 ? -7.332 3.555 3.902 1.00 98.00 90 LEU A O 1
ATOM 643 N N . HIS A 1 91 ? -5.278 2.686 3.607 1.00 97.69 91 HIS A N 1
ATOM 644 C CA . HIS A 1 91 ? -5.058 3.138 2.237 1.00 97.69 91 HIS A CA 1
ATOM 645 C C . HIS A 1 91 ? -4.947 1.941 1.302 1.00 97.69 91 HIS A C 1
ATOM 647 O O . HIS A 1 91 ? -4.381 0.912 1.682 1.00 97.69 91 HIS A O 1
ATOM 653 N N . ALA A 1 92 ? -5.436 2.106 0.077 1.00 97.25 92 ALA A N 1
ATOM 654 C CA . ALA A 1 92 ? -5.250 1.156 -1.007 1.00 97.25 92 ALA A CA 1
ATOM 655 C C . ALA A 1 92 ? -4.742 1.859 -2.260 1.00 97.25 92 ALA A C 1
ATOM 657 O O . ALA A 1 92 ? -5.258 2.911 -2.653 1.00 97.25 92 ALA A O 1
ATOM 658 N N . PHE A 1 93 ? -3.771 1.234 -2.912 1.00 97.19 93 PHE A N 1
ATOM 659 C CA . PHE A 1 93 ? -3.181 1.705 -4.154 1.00 97.19 93 PHE A CA 1
ATOM 660 C C . PHE A 1 93 ? -3.226 0.597 -5.196 1.00 97.19 93 PHE A C 1
ATOM 662 O O . PHE A 1 93 ? -3.009 -0.572 -4.871 1.00 97.19 93 PHE A O 1
ATOM 669 N N . ARG A 1 94 ? -3.427 0.963 -6.461 1.00 96.81 94 ARG A N 1
ATOM 670 C CA . ARG A 1 94 ? -3.117 0.077 -7.582 1.00 96.81 94 ARG A CA 1
ATOM 671 C C . ARG A 1 94 ? -1.657 -0.368 -7.494 1.00 96.81 94 ARG A C 1
ATOM 673 O O . ARG A 1 94 ? -0.761 0.471 -7.430 1.00 96.81 94 ARG A O 1
ATOM 680 N N . GLY A 1 95 ? -1.412 -1.673 -7.495 1.00 97.19 95 GLY A N 1
ATOM 681 C CA . GLY A 1 95 ? -0.075 -2.249 -7.350 1.00 97.19 95 GLY A CA 1
ATOM 682 C C . GLY A 1 95 ? 0.841 -1.976 -8.545 1.00 97.19 95 GLY A C 1
ATOM 683 O O . GLY A 1 95 ? 2.053 -1.882 -8.392 1.00 97.19 95 GLY A O 1
ATOM 684 N N . ASP A 1 96 ? 0.284 -1.782 -9.736 1.00 95.19 96 ASP A N 1
ATOM 685 C CA . ASP A 1 96 ? 1.044 -1.492 -10.954 1.00 95.19 96 ASP A CA 1
ATOM 686 C C . ASP A 1 96 ? 1.422 -0.005 -11.091 1.00 95.19 96 ASP A C 1
ATOM 688 O O . ASP A 1 96 ? 2.548 0.310 -11.480 1.00 95.19 96 ASP A O 1
ATOM 692 N N . THR A 1 97 ? 0.514 0.916 -10.751 1.00 94.31 97 THR A N 1
ATOM 693 C CA . THR A 1 97 ? 0.678 2.362 -11.016 1.00 94.31 97 THR A CA 1
ATOM 694 C C . THR A 1 97 ? 0.839 3.245 -9.777 1.00 94.31 97 THR A C 1
ATOM 696 O O . THR A 1 97 ? 1.144 4.438 -9.911 1.00 94.31 97 THR A O 1
ATOM 699 N N . GLY A 1 98 ? 0.569 2.712 -8.584 1.00 94.69 98 GLY A N 1
ATOM 700 C CA . GLY A 1 98 ? 0.526 3.473 -7.334 1.00 94.69 98 GLY A CA 1
ATOM 701 C C . GLY A 1 98 ? -0.643 4.457 -7.234 1.00 94.69 98 GLY A C 1
ATOM 702 O O . GLY A 1 98 ? -0.622 5.351 -6.389 1.00 94.69 98 GLY A O 1
ATOM 703 N N . GLU A 1 99 ? -1.638 4.370 -8.121 1.00 94.50 99 GLU A N 1
ATOM 704 C CA . GLU A 1 99 ? -2.835 5.213 -8.061 1.00 94.50 99 GLU A CA 1
ATOM 705 C C . GLU A 1 99 ? -3.669 4.889 -6.808 1.00 94.50 99 GLU A C 1
ATOM 707 O O . GLU A 1 99 ? -3.993 3.719 -6.601 1.00 94.50 99 GLU A O 1
ATOM 712 N N . PRO A 1 100 ? -4.024 5.878 -5.966 1.00 94.94 100 PRO A N 1
ATOM 713 C CA . PRO A 1 100 ? -4.894 5.645 -4.816 1.00 94.94 100 PRO A CA 1
ATOM 714 C C . PRO A 1 100 ? -6.297 5.241 -5.276 1.00 94.94 100 PRO A C 1
ATOM 716 O O . PRO A 1 100 ? -6.890 5.931 -6.101 1.00 94.94 100 PRO A O 1
ATOM 719 N N . ILE A 1 101 ? -6.842 4.163 -4.714 1.00 95.94 101 ILE A N 1
ATOM 720 C CA . ILE A 1 101 ? -8.190 3.667 -5.051 1.00 95.94 101 ILE A CA 1
ATOM 721 C C . ILE A 1 101 ? -9.128 3.602 -3.847 1.00 95.94 101 ILE A C 1
ATOM 723 O O . ILE A 1 101 ? -10.341 3.530 -4.019 1.00 95.94 101 ILE A O 1
ATOM 727 N N . PHE A 1 102 ? -8.589 3.651 -2.627 1.00 96.56 102 PHE A N 1
ATOM 728 C CA . PHE A 1 102 ? -9.388 3.686 -1.408 1.00 96.56 102 PHE A CA 1
ATOM 729 C C . PHE A 1 102 ? -8.632 4.363 -0.264 1.00 96.56 102 PHE A C 1
ATOM 731 O O . PHE A 1 102 ? -7.426 4.172 -0.103 1.00 96.56 102 PHE A O 1
ATOM 738 N N . VAL A 1 103 ? -9.369 5.118 0.552 1.00 97.44 103 VAL A N 1
ATOM 739 C CA . VAL A 1 103 ? -8.909 5.676 1.825 1.00 97.44 103 VAL A CA 1
ATOM 740 C C . VAL A 1 103 ? -10.068 5.587 2.816 1.00 97.44 103 VAL A C 1
ATOM 742 O O . VAL A 1 103 ? -11.149 6.111 2.549 1.00 97.44 103 VAL A O 1
ATOM 745 N N . SER A 1 104 ? -9.865 4.937 3.961 1.00 98.06 104 SER A N 1
ATOM 746 C CA . SER A 1 104 ? -10.899 4.842 4.997 1.00 98.06 104 SER A CA 1
ATOM 747 C C . SER A 1 104 ? -11.056 6.147 5.778 1.00 98.06 104 SER A C 1
ATOM 749 O O . SER A 1 104 ? -10.175 7.009 5.768 1.00 98.06 104 SER A O 1
ATOM 751 N N . GLU A 1 105 ? -12.127 6.254 6.567 1.00 97.88 105 GLU A N 1
ATOM 752 C CA . GLU A 1 105 ? -12.146 7.166 7.717 1.00 97.88 105 GLU A CA 1
ATOM 753 C C . GLU A 1 105 ? -11.042 6.819 8.737 1.00 97.88 105 GLU A C 1
ATOM 755 O O . GLU A 1 105 ? -10.545 5.684 8.734 1.00 97.88 105 GLU A O 1
ATOM 760 N N . PRO A 1 106 ? -10.619 7.763 9.603 1.00 98.12 106 PRO A N 1
ATOM 761 C CA . PRO A 1 106 ? -9.592 7.504 10.604 1.00 98.12 106 PRO A CA 1
ATOM 762 C C . PRO A 1 106 ? -10.019 6.411 11.587 1.00 98.12 106 PRO A C 1
ATOM 764 O O . PRO A 1 106 ? -11.125 6.418 12.129 1.00 98.12 106 PRO A O 1
ATOM 767 N N . LEU A 1 107 ? -9.101 5.493 11.857 1.00 98.12 107 LEU A N 1
ATOM 768 C CA . LEU A 1 107 ? -9.253 4.362 12.756 1.00 98.12 107 LEU A CA 1
ATOM 769 C C . LEU A 1 107 ? -8.511 4.657 14.058 1.00 98.12 107 LEU A C 1
ATOM 771 O O . LEU A 1 107 ? -7.304 4.881 14.095 1.00 98.12 107 LEU A O 1
ATOM 775 N N . SER A 1 108 ? -9.226 4.652 15.170 1.00 98.00 108 SER A N 1
ATOM 776 C CA . SER A 1 108 ? -8.615 4.826 16.488 1.00 98.00 108 SER A CA 1
ATOM 777 C C . SER A 1 108 ? -7.847 3.575 16.926 1.00 98.00 108 SER A C 1
ATOM 779 O O . SER A 1 108 ? -8.325 2.458 16.738 1.00 98.00 108 SER A O 1
ATOM 781 N N . GLY A 1 109 ? -6.710 3.771 17.597 1.00 97.56 109 GLY A N 1
ATOM 782 C CA . GLY A 1 109 ? -5.948 2.683 18.217 1.00 97.56 109 GLY A CA 1
ATOM 783 C C . GLY A 1 109 ? -4.976 1.965 17.281 1.00 97.56 109 GLY A C 1
ATOM 784 O O . GLY A 1 109 ? -4.474 0.908 17.641 1.00 97.56 109 GLY A O 1
ATOM 785 N N . LEU A 1 110 ? -4.699 2.502 16.090 1.00 97.75 110 LEU A N 1
ATOM 786 C CA . LEU A 1 110 ? -3.670 1.941 15.220 1.00 97.75 110 LEU A CA 1
ATOM 787 C C . LEU A 1 110 ? -2.268 2.153 15.807 1.00 97.75 110 LEU A C 1
ATOM 789 O O . LEU A 1 110 ? -1.932 3.248 16.260 1.00 97.75 110 LEU A O 1
ATOM 793 N N . ARG A 1 111 ? -1.434 1.111 15.740 1.00 96.75 111 ARG A N 1
ATOM 794 C CA . ARG A 1 111 ? -0.037 1.126 16.186 1.00 96.75 111 ARG A CA 1
ATOM 795 C C . ARG A 1 111 ? 0.908 0.836 15.041 1.00 96.75 111 ARG A C 1
ATOM 797 O O . ARG A 1 111 ? 0.584 0.094 14.115 1.00 96.75 111 ARG A O 1
ATOM 804 N N . ARG A 1 112 ? 2.088 1.449 15.095 1.00 94.12 112 ARG A N 1
ATOM 805 C CA . ARG A 1 112 ? 3.069 1.303 14.021 1.00 94.12 112 ARG A CA 1
ATOM 806 C C . ARG A 1 112 ? 3.501 -0.148 13.806 1.00 94.12 112 ARG A C 1
ATOM 808 O O . ARG A 1 112 ? 3.483 -0.953 14.732 1.00 94.12 112 ARG A O 1
ATOM 815 N N . PHE A 1 11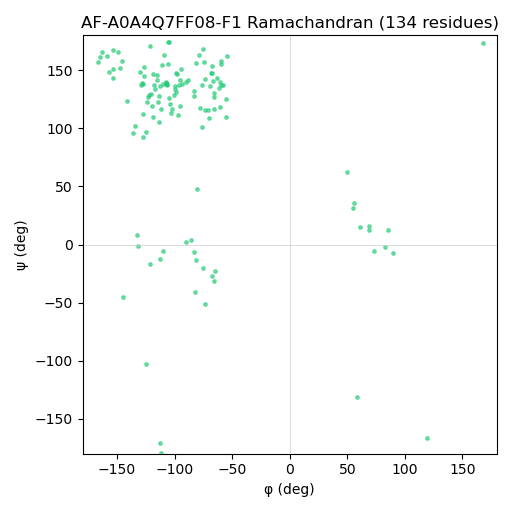3 ? 3.949 -0.436 12.585 1.00 91.69 113 PHE A N 1
ATOM 816 C CA . PHE A 1 113 ? 4.496 -1.729 12.129 1.00 91.69 113 PHE A CA 1
ATOM 817 C C . PHE A 1 113 ? 3.486 -2.855 11.940 1.00 91.69 113 PHE A C 1
ATOM 819 O O . PHE A 1 113 ? 3.850 -3.908 11.413 1.00 91.69 113 PHE A O 1
ATOM 826 N N . GLN A 1 114 ? 2.225 -2.641 12.302 1.00 94.19 114 GLN A N 1
ATOM 827 C CA . GLN A 1 114 ? 1.184 -3.622 12.052 1.00 94.19 114 GLN A CA 1
ATOM 828 C C . GLN A 1 114 ? 0.897 -3.774 10.556 1.00 94.19 114 GLN A C 1
ATOM 830 O O . GLN A 1 114 ? 0.968 -2.811 9.787 1.00 94.19 114 GLN A O 1
ATOM 835 N N . THR A 1 115 ? 0.538 -4.994 10.176 1.00 94.62 115 THR A N 1
ATOM 836 C CA . THR A 1 115 ? -0.112 -5.297 8.902 1.00 94.62 115 THR A CA 1
ATOM 837 C C . THR A 1 115 ? -1.595 -5.588 9.145 1.00 94.62 115 THR A C 1
ATOM 839 O O . THR A 1 115 ? -2.049 -5.648 10.291 1.00 94.62 115 THR A O 1
ATOM 842 N N . LEU A 1 116 ? -2.346 -5.758 8.066 1.00 95.88 116 LEU A N 1
ATOM 843 C CA . LEU A 1 116 ? -3.735 -6.208 8.074 1.00 95.88 116 LEU A CA 1
ATOM 844 C C . LEU A 1 116 ? -3.841 -7.634 7.520 1.00 95.88 116 LEU A C 1
ATOM 846 O O . LEU A 1 116 ? -2.924 -8.128 6.866 1.00 95.88 116 LEU A O 1
ATOM 850 N N . ILE A 1 117 ? -4.967 -8.292 7.779 1.00 96.75 117 ILE A N 1
ATOM 851 C CA . ILE A 1 117 ? -5.265 -9.627 7.254 1.00 96.75 117 ILE A CA 1
ATOM 852 C C . ILE A 1 117 ? -6.283 -9.479 6.130 1.00 96.75 117 ILE A C 1
ATOM 854 O O . ILE A 1 117 ? -7.345 -8.899 6.345 1.00 96.75 117 ILE A O 1
ATOM 858 N N . ALA A 1 118 ? -5.970 -10.022 4.957 1.00 95.06 118 ALA A N 1
ATOM 859 C CA . ALA A 1 118 ? -6.900 -10.114 3.841 1.00 95.06 118 ALA A CA 1
ATOM 860 C C . ALA A 1 118 ? -7.509 -11.519 3.751 1.00 95.06 118 ALA A C 1
ATOM 862 O O . ALA A 1 118 ? -6.795 -12.519 3.842 1.00 95.06 118 ALA A O 1
ATOM 863 N N . THR A 1 119 ? -8.826 -11.583 3.573 1.00 93.12 119 THR A N 1
ATOM 864 C CA . THR A 1 119 ? -9.580 -12.792 3.217 1.00 93.12 119 THR A CA 1
ATOM 865 C C . THR A 1 119 ? -10.154 -12.634 1.809 1.00 93.12 119 THR A C 1
ATOM 867 O O . THR A 1 119 ? -9.806 -11.699 1.093 1.00 93.12 119 THR A O 1
ATOM 870 N N . GLN A 1 120 ? -11.025 -13.553 1.393 1.00 88.50 120 GLN A N 1
ATOM 871 C CA . GLN A 1 120 ? -11.664 -13.496 0.080 1.00 88.50 120 GLN A CA 1
ATOM 872 C C . GLN A 1 120 ? -12.607 -12.289 -0.094 1.00 88.50 120 GLN A C 1
ATOM 874 O O . GLN A 1 120 ? -12.751 -11.801 -1.206 1.00 88.50 120 GLN A O 1
ATOM 879 N N . ASP A 1 121 ? -13.252 -11.828 0.979 1.00 90.94 121 ASP A N 1
ATOM 880 C CA . ASP A 1 121 ? -14.326 -10.821 0.943 1.00 90.94 121 ASP A CA 1
ATOM 881 C C . ASP A 1 121 ? -14.137 -9.679 1.958 1.00 90.94 121 ASP A C 1
ATOM 883 O O . ASP A 1 121 ? -14.998 -8.799 2.090 1.00 90.94 121 ASP A O 1
ATOM 887 N N . ARG A 1 122 ? -13.060 -9.731 2.759 1.00 95.69 122 ARG A N 1
ATOM 888 C CA . ARG A 1 122 ? -12.840 -8.811 3.878 1.00 95.69 122 ARG A CA 1
ATOM 889 C C . ARG A 1 122 ? -11.377 -8.495 4.137 1.00 95.69 122 ARG A C 1
ATOM 891 O O . ARG A 1 122 ? -10.482 -9.311 3.933 1.00 95.69 122 ARG A O 1
ATOM 898 N N . LEU A 1 123 ? -11.152 -7.306 4.688 1.00 97.12 123 LEU A N 1
ATO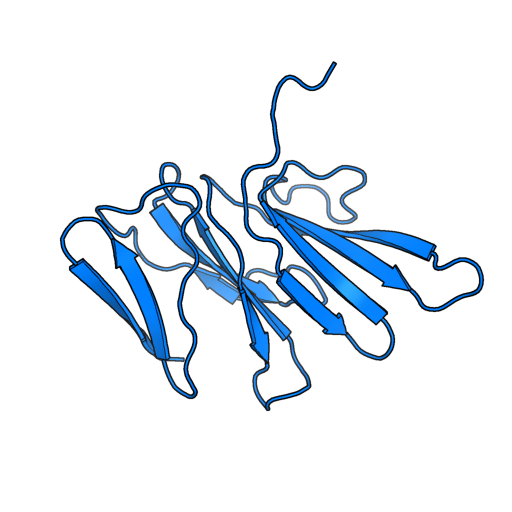M 899 C CA . LEU A 1 123 ? -9.897 -6.928 5.334 1.00 97.12 123 LEU A CA 1
ATOM 900 C C . LEU A 1 123 ? -10.130 -6.734 6.826 1.00 97.12 123 LEU A C 1
ATOM 902 O O . LEU A 1 123 ? -11.085 -6.064 7.220 1.00 97.12 123 LEU A O 1
ATOM 906 N N . TYR A 1 124 ? -9.220 -7.250 7.646 1.00 98.19 124 TYR A N 1
ATOM 907 C CA . TYR A 1 124 ? -9.221 -7.063 9.090 1.00 98.19 124 TYR A CA 1
ATOM 908 C C . TYR A 1 124 ? -8.001 -6.264 9.529 1.00 98.19 124 TYR A C 1
ATOM 910 O O . TYR A 1 124 ? -6.860 -6.671 9.303 1.00 98.19 124 TYR A O 1
ATOM 918 N N . VAL A 1 125 ? -8.245 -5.139 10.196 1.00 98.19 125 VAL A N 1
ATOM 919 C CA . VAL A 1 125 ? -7.205 -4.271 10.752 1.00 98.19 125 VAL A CA 1
ATOM 920 C C . VAL A 1 125 ? -7.274 -4.351 12.272 1.00 98.19 125 VAL A C 1
ATOM 922 O O . VAL A 1 125 ? -8.277 -3.964 12.877 1.00 98.19 125 VAL A O 1
ATOM 925 N N . GLY A 1 126 ? -6.210 -4.860 12.890 1.00 97.75 126 GLY A N 1
ATOM 926 C CA . GLY A 1 126 ? -6.053 -4.829 14.341 1.00 97.75 126 GLY A CA 1
ATOM 927 C C . GLY A 1 126 ? -5.840 -3.403 14.852 1.00 97.75 126 GLY A C 1
ATOM 928 O O . GLY A 1 126 ? -5.262 -2.562 14.169 1.00 97.75 126 GLY A O 1
ATOM 929 N N . ALA A 1 127 ? -6.332 -3.125 16.052 1.00 97.38 127 ALA A N 1
ATOM 930 C CA . ALA A 1 127 ? -6.119 -1.875 16.766 1.00 97.38 127 ALA A CA 1
ATOM 931 C C . ALA A 1 127 ? -6.223 -2.117 18.279 1.00 97.38 127 ALA A C 1
ATOM 933 O O . ALA A 1 127 ? -6.714 -3.155 18.731 1.00 97.38 127 ALA A O 1
ATOM 934 N N . ASP A 1 128 ? -5.797 -1.142 19.080 1.00 97.94 128 ASP A N 1
ATOM 935 C CA . ASP A 1 128 ? -5.878 -1.204 20.538 1.00 97.94 128 ASP A CA 1
ATOM 936 C C . ASP A 1 128 ? -7.332 -1.464 20.992 1.00 97.94 128 ASP A C 1
ATOM 938 O O . ASP A 1 128 ? -8.231 -0.620 20.873 1.00 97.94 128 ASP A O 1
ATOM 942 N N . GLY A 1 129 ? -7.562 -2.677 21.505 1.00 96.88 129 GLY A N 1
ATOM 943 C CA . GLY A 1 129 ? -8.848 -3.128 22.034 1.00 96.88 129 GLY A CA 1
ATOM 944 C C . GLY A 1 129 ? -9.959 -3.330 20.997 1.00 96.88 129 GLY A C 1
ATOM 945 O O . GLY A 1 129 ? -11.122 -3.369 21.394 1.00 96.88 129 GLY A O 1
ATOM 946 N N . ARG A 1 130 ? -9.655 -3.414 19.691 1.00 97.00 130 ARG A N 1
ATOM 947 C CA . ARG A 1 130 ? -10.667 -3.647 18.639 1.00 97.00 130 ARG A CA 1
ATOM 948 C C . ARG A 1 130 ? -10.084 -4.213 17.343 1.00 97.00 130 ARG A C 1
ATOM 950 O O . ARG A 1 130 ? -8.895 -4.094 17.074 1.00 97.00 130 ARG A O 1
ATOM 957 N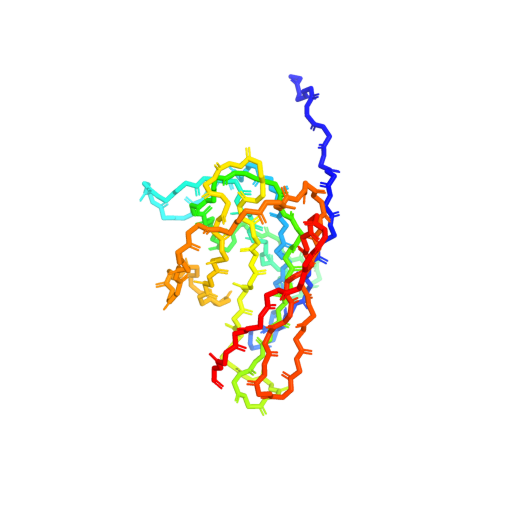 N . ILE A 1 131 ? -10.958 -4.775 16.514 1.00 97.69 131 ILE A N 1
ATOM 958 C CA . ILE A 1 131 ? -10.658 -5.161 15.132 1.00 97.69 131 ILE A CA 1
ATOM 959 C C . ILE A 1 131 ? -11.642 -4.425 14.226 1.00 97.69 131 ILE A C 1
ATOM 961 O O . ILE A 1 131 ? -12.851 -4.479 14.449 1.00 97.69 131 ILE A O 1
ATOM 965 N N . TYR A 1 132 ? -11.124 -3.743 13.210 1.00 98.19 132 TYR A N 1
ATOM 966 C CA . TYR A 1 132 ? -11.925 -3.166 12.135 1.00 98.19 132 TYR A CA 1
ATOM 967 C C . TYR A 1 132 ? -12.065 -4.177 11.005 1.00 98.19 132 TYR A C 1
ATOM 969 O O . TYR A 1 132 ? -11.092 -4.846 10.665 1.00 98.19 132 TYR A O 1
ATOM 977 N N . ALA A 1 133 ? -13.252 -4.257 10.410 1.00 97.94 133 ALA A N 1
ATOM 978 C CA . ALA A 1 133 ? -13.517 -5.092 9.249 1.00 97.94 133 ALA A CA 1
ATOM 979 C C . ALA A 1 133 ? -14.001 -4.222 8.085 1.00 97.94 133 ALA A C 1
ATOM 981 O O . ALA A 1 133 ? -14.929 -3.430 8.249 1.00 97.94 133 ALA A O 1
ATOM 982 N N . PHE A 1 134 ? -13.386 -4.393 6.919 1.00 96.94 134 PHE A N 1
ATOM 983 C CA . PHE A 1 134 ? -13.765 -3.739 5.669 1.00 96.94 134 PHE A CA 1
ATOM 984 C C . PHE A 1 134 ? -14.238 -4.790 4.683 1.00 96.94 134 PHE A C 1
ATOM 986 O O . PHE A 1 134 ? -13.661 -5.871 4.629 1.00 96.94 134 PHE A O 1
ATOM 993 N N . HIS A 1 135 ? -15.263 -4.458 3.911 1.00 92.19 135 HIS A N 1
ATOM 994 C CA . HIS A 1 135 ? -15.695 -5.241 2.761 1.00 92.19 135 HIS A CA 1
ATOM 995 C C . HIS A 1 135 ? -15.114 -4.641 1.488 1.00 92.19 135 HIS A C 1
ATOM 997 O O . HIS A 1 135 ? -14.984 -3.416 1.407 1.00 92.19 135 HIS A O 1
ATOM 1003 N N . PHE A 1 136 ? -14.803 -5.492 0.517 1.00 76.94 136 PHE A N 1
ATOM 1004 C CA . PHE A 1 136 ? -14.418 -5.088 -0.829 1.00 76.94 136 PHE A CA 1
ATOM 1005 C C . PHE A 1 136 ? -14.990 -6.059 -1.859 1.00 76.94 136 PHE A C 1
ATOM 1007 O O . PHE A 1 136 ? -15.244 -7.227 -1.486 1.00 76.94 136 PHE A O 1
#

Foldseek 3Di:
DDPDDFQAAWEWADDPQKIKIKGQPFDDPAVDPPFGGRIWIWIFDDDVVTDIDTQHGHRAAAAEHWYWDALVRHDFIKIWTARFPTQQWIWIAGRRRRHTDDIGHHDPAGDHRYYWDDDNFWIWDDGDVDIDIDGD

Sequence (136 aa):
MSQSSIVTSPTAYRVGDDVFVAFQASGANCPQPGRGHDLTVLKIAAGSPPAMATAWCGALRGRGSPVATTTDGDSNPIVWIVGAEGDNRLHAFRGDTGEPIFVSEPLSGLRRFQTLIATQDRLYVGADGRIYAFHF

Radius of gyration: 14.58 Å; Cα contacts (8 Å, |Δi|>4): 357; chains: 1; bounding box: 40×30×38 Å

Nearest PDB structures (foldseek):
  9co0-assembly1_B  TM=6.177E-01  e=1.274E-02  Escherichia coli
  5g04-assembly1_R  TM=6.017E-01  e=1.355E-01  Homo sapiens
  4ggd-assembly1_A  TM=6.078E-01  e=3.418E-01  Homo sapiens
  8a3t-assembly1_B  TM=5.629E-01  e=3.247E-01  Saccharomyces cerevisiae
  5khr-assembly1_R  TM=5.192E-01  e=8.191E-01  Homo sapiens

Secondary structure (DSSP, 8-state):
-------S--EEEEETTEEEEEESS--SS-SSTTS-SSEEEEEEE-SSSPEEEEEEEE-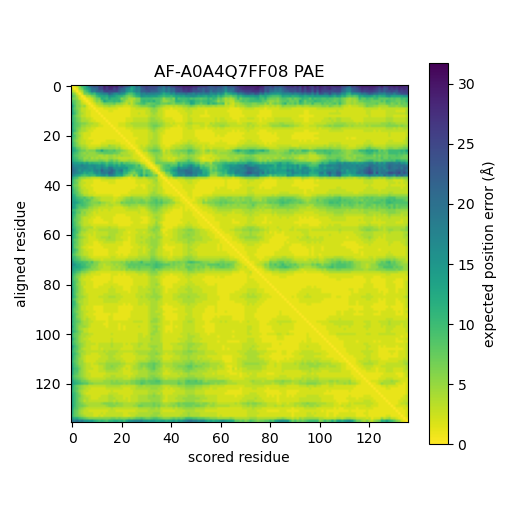--S----EEEESSSSSSEEEEEE-TTTT--EEEEETTT--EEEEPPPPTT--TT---EE-SSEEEEEETTEEEEEE-

Solvent-accessible surface area (backbone atoms only — not comparable to full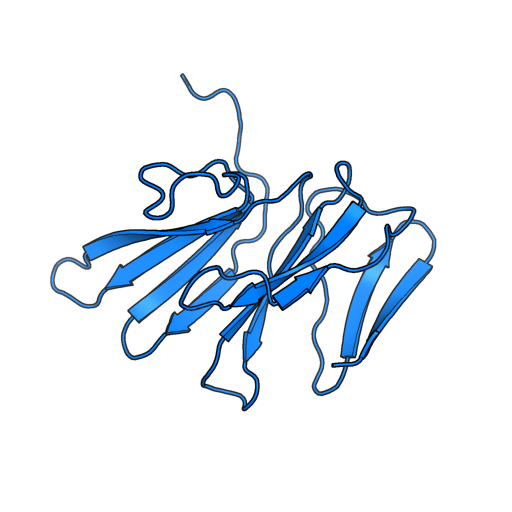-atom values): 7379 Å² total; per-residue (Å²): 134,86,89,72,79,80,69,51,46,65,28,74,50,60,59,86,90,26,41,33,41,35,32,45,38,75,52,66,76,49,74,58,86,92,50,38,37,35,27,22,25,37,33,39,37,80,59,92,73,62,46,76,48,51,59,26,34,29,66,52,46,48,35,16,7,36,41,70,50,43,83,77,80,72,50,73,35,34,37,35,36,37,15,12,81,50,64,22,22,48,37,32,22,37,56,82,73,40,47,77,76,46,71,53,72,70,47,78,48,40,53,64,46,42,59,61,48,77,61,97,56,36,38,39,38,70,31,67,95,48,72,48,77,43,78,109

pLDDT: mean 91.87, std 10.17, range [37.0, 98.19]

Mean predicted aligned error: 4.29 Å